Protein AF-A0A7X2LYR8-F1 (afdb_monomer_lite)

Radius of gyration: 16.43 Å; chains: 1; bounding box: 42×39×37 Å

pLDDT: mean 78.74, std 17.42, range [42.06, 98.12]

Secondary structure (DSSP, 8-state):
--HHHHHHHHHHHHHHHHHHHHHH-TTSHHHHHHHHHHHHHHHHHHHHHHHHHT--TT-HHHHHHHHHHHHHHHTTSSS--

Structure (mmCIF, N/CA/C/O backbone):
data_AF-A0A7X2LYR8-F1
#
_entry.id   AF-A0A7X2LYR8-F1
#
loop_
_atom_site.group_PDB
_atom_site.id
_atom_site.type_symbol
_atom_site.label_atom_id
_atom_site.label_alt_id
_atom_site.label_comp_id
_atom_site.label_asym_id
_atom_site.label_entity_id
_atom_site.label_seq_id
_atom_site.pdbx_PDB_ins_code
_atom_site.Cartn_x
_atom_site.Cartn_y
_atom_site.Cartn_z
_atom_site.occupancy
_atom_site.B_iso_or_equiv
_atom_site.auth_seq_id
_atom_site.auth_comp_id
_atom_site.auth_asym_id
_atom_site.auth_atom_id
_atom_site.pdbx_PDB_model_num
ATOM 1 N N . MET A 1 1 ? -7.989 13.051 10.836 1.00 58.50 1 MET A N 1
ATOM 2 C CA . MET A 1 1 ? -8.182 12.545 9.460 1.00 58.50 1 MET A CA 1
ATOM 3 C C . MET A 1 1 ? -9.508 11.807 9.432 1.00 58.50 1 MET A C 1
ATOM 5 O O . MET A 1 1 ? -9.705 10.960 10.294 1.00 58.50 1 MET A O 1
ATOM 9 N N . GLN A 1 2 ? -10.430 12.180 8.543 1.00 79.50 2 GLN A N 1
ATOM 10 C CA . GLN A 1 2 ? -11.714 11.486 8.395 1.00 79.50 2 GLN A CA 1
ATOM 11 C C . GLN A 1 2 ? -11.534 10.215 7.556 1.00 79.50 2 GLN A C 1
ATOM 13 O O . GLN A 1 2 ? -10.644 10.144 6.709 1.00 79.50 2 GLN A O 1
ATOM 18 N N . LYS A 1 3 ? -12.364 9.204 7.817 1.00 78.25 3 LYS A N 1
ATOM 19 C CA . LYS A 1 3 ? -12.319 7.885 7.167 1.00 78.25 3 LYS A CA 1
ATOM 20 C C . LYS A 1 3 ? -12.477 7.965 5.645 1.00 78.25 3 LYS A C 1
ATOM 22 O O . LYS A 1 3 ? -11.808 7.232 4.927 1.00 78.25 3 LYS A O 1
ATOM 27 N N . GLU A 1 4 ? -13.319 8.880 5.175 1.00 83.94 4 GLU A N 1
ATOM 28 C CA . GLU A 1 4 ? -13.565 9.148 3.752 1.00 83.94 4 GLU A CA 1
ATOM 29 C C . GLU A 1 4 ? -12.302 9.664 3.055 1.00 83.94 4 GLU A C 1
ATOM 31 O O . GLU A 1 4 ? -11.873 9.073 2.069 1.00 83.94 4 GLU A O 1
ATOM 36 N N . ASN A 1 5 ? -11.620 10.649 3.648 1.00 90.69 5 ASN A N 1
ATOM 37 C CA . ASN A 1 5 ? -10.343 11.152 3.126 1.00 90.69 5 ASN A CA 1
ATOM 38 C C . ASN A 1 5 ? -9.284 10.043 3.059 1.00 90.69 5 ASN A C 1
ATOM 40 O O . ASN A 1 5 ? -8.461 10.011 2.154 1.00 90.69 5 ASN A O 1
ATOM 44 N N . LEU A 1 6 ? -9.290 9.108 4.014 1.00 90.44 6 LEU A N 1
ATOM 45 C CA . LEU A 1 6 ? -8.341 7.999 3.999 1.00 90.44 6 LEU A CA 1
ATOM 46 C C . LEU A 1 6 ? -8.647 6.980 2.891 1.00 90.44 6 LEU A C 1
ATOM 48 O O . LEU A 1 6 ? -7.719 6.436 2.300 1.00 90.44 6 LEU A O 1
ATOM 52 N N . LEU A 1 7 ? -9.924 6.732 2.587 1.00 92.31 7 LEU A N 1
ATOM 53 C CA . LEU A 1 7 ? -10.324 5.893 1.453 1.00 92.31 7 LEU A CA 1
ATOM 54 C C . LEU A 1 7 ? -9.932 6.519 0.112 1.00 92.31 7 LEU A C 1
ATOM 56 O O . LEU A 1 7 ? -9.465 5.801 -0.771 1.00 92.31 7 LEU A O 1
ATOM 60 N N . GLU A 1 8 ? -10.079 7.836 -0.018 1.00 95.06 8 GLU A N 1
ATOM 61 C CA . GLU A 1 8 ? -9.625 8.585 -1.192 1.00 95.06 8 GLU A CA 1
ATOM 62 C C . GLU A 1 8 ? -8.107 8.452 -1.371 1.00 95.06 8 GLU A C 1
ATOM 64 O O . GLU A 1 8 ? -7.654 8.000 -2.420 1.00 95.06 8 GLU A O 1
ATOM 69 N N . MET A 1 9 ? -7.325 8.674 -0.310 1.00 94.88 9 MET A N 1
ATOM 70 C CA . MET A 1 9 ? -5.868 8.496 -0.349 1.00 94.88 9 MET A CA 1
ATOM 71 C C . MET A 1 9 ? -5.447 7.063 -0.713 1.00 94.88 9 MET A C 1
ATOM 73 O O . MET A 1 9 ? -4.489 6.868 -1.460 1.00 94.88 9 MET A O 1
ATOM 77 N N . ILE A 1 10 ? -6.149 6.042 -0.200 1.00 95.12 10 ILE A N 1
ATOM 78 C CA . ILE A 1 10 ? -5.908 4.633 -0.568 1.00 95.12 10 ILE A CA 1
ATOM 79 C C . ILE A 1 10 ? -6.157 4.427 -2.063 1.00 95.12 10 ILE A C 1
ATOM 81 O O . ILE A 1 10 ? -5.374 3.753 -2.738 1.00 95.12 10 ILE A O 1
ATOM 85 N N . TYR A 1 11 ? -7.251 4.983 -2.583 1.00 96.00 11 TYR A N 1
ATOM 86 C CA . TYR A 1 11 ? -7.593 4.873 -3.993 1.00 96.00 11 TYR A CA 1
ATOM 87 C C . TYR A 1 11 ? -6.541 5.547 -4.876 1.00 96.00 11 TYR A C 1
ATOM 89 O O . TYR A 1 11 ? -6.018 4.901 -5.785 1.00 96.00 11 TYR A O 1
ATOM 97 N N . GLU A 1 12 ? -6.182 6.795 -4.580 1.00 97.38 12 GLU A N 1
ATOM 98 C CA . GLU A 1 12 ? -5.170 7.553 -5.321 1.00 97.38 12 GLU A CA 1
ATOM 99 C C . GLU A 1 12 ? -3.823 6.828 -5.330 1.00 97.38 12 GLU A C 1
ATOM 101 O O . GLU A 1 12 ? -3.272 6.550 -6.398 1.00 97.38 12 GLU A O 1
ATOM 106 N N . LYS A 1 13 ? -3.336 6.410 -4.154 1.00 97.38 13 LYS A N 1
ATOM 107 C CA . LYS A 1 13 ? -2.048 5.717 -4.037 1.00 97.38 13 LYS A CA 1
ATOM 108 C C . LYS A 1 13 ? -2.032 4.391 -4.795 1.00 97.38 13 LYS A C 1
ATOM 110 O O . LYS A 1 13 ? -1.028 4.027 -5.406 1.00 97.38 13 LYS A O 1
ATOM 115 N N . ARG A 1 14 ? -3.159 3.672 -4.815 1.00 97.19 14 ARG A N 1
ATOM 116 C CA . ARG A 1 14 ? -3.303 2.452 -5.617 1.00 97.19 14 ARG A CA 1
ATOM 117 C C . ARG A 1 14 ? -3.197 2.743 -7.114 1.00 97.19 14 ARG A C 1
ATOM 119 O O . ARG A 1 14 ? -2.563 1.960 -7.821 1.00 97.19 14 ARG A O 1
ATOM 126 N N . GLN A 1 15 ? -3.802 3.827 -7.601 1.00 98.12 15 GLN A N 1
ATOM 127 C CA . GLN A 1 15 ? -3.696 4.208 -9.014 1.00 98.12 15 GLN A CA 1
ATOM 128 C C . GLN A 1 15 ? -2.259 4.574 -9.388 1.00 98.12 15 GLN A C 1
ATOM 130 O O . GLN A 1 15 ? -1.773 4.127 -10.426 1.00 98.12 15 GLN A O 1
ATOM 135 N N . GLU A 1 16 ? -1.557 5.313 -8.527 1.00 96.56 16 GLU A N 1
ATOM 136 C CA . GLU A 1 16 ? -0.137 5.625 -8.716 1.00 96.56 16 GLU A CA 1
ATOM 137 C C . GLU A 1 16 ? 0.714 4.354 -8.782 1.00 96.56 16 GLU A C 1
ATOM 139 O O . GLU A 1 16 ? 1.467 4.174 -9.736 1.00 96.56 16 GLU A O 1
ATOM 144 N N . MET A 1 17 ? 0.535 3.424 -7.837 1.00 96.44 17 MET A N 1
ATOM 145 C CA . MET A 1 17 ? 1.249 2.144 -7.828 1.00 96.44 17 MET A CA 1
ATOM 146 C C . MET A 1 17 ? 1.014 1.340 -9.111 1.00 96.44 17 MET A C 1
ATOM 148 O O . MET A 1 17 ? 1.968 0.844 -9.703 1.00 96.44 17 MET A O 1
ATOM 152 N N . ILE A 1 18 ? -0.241 1.210 -9.562 1.00 96.69 18 ILE A N 1
ATOM 153 C CA . ILE A 1 18 ? -0.579 0.469 -10.790 1.00 96.69 18 ILE A CA 1
ATOM 154 C C . ILE A 1 18 ? 0.054 1.138 -12.010 1.00 96.69 18 ILE A C 1
ATOM 156 O O . ILE A 1 18 ? 0.630 0.455 -12.859 1.00 96.69 18 ILE A O 1
ATOM 160 N N . LYS A 1 19 ? -0.033 2.469 -12.093 1.00 97.38 19 LYS A N 1
ATOM 161 C CA . LYS A 1 19 ? 0.553 3.235 -13.190 1.00 97.38 19 LYS A CA 1
ATOM 162 C C . LYS A 1 19 ? 2.067 3.039 -13.237 1.00 97.38 19 LYS A C 1
ATOM 164 O O . LYS A 1 19 ? 2.588 2.687 -14.291 1.00 97.38 19 LYS A O 1
ATOM 169 N N . THR A 1 20 ? 2.763 3.185 -12.115 1.00 96.25 20 THR A N 1
ATOM 170 C CA . THR A 1 20 ? 4.218 2.993 -12.058 1.00 96.25 20 THR A CA 1
ATOM 171 C C . THR A 1 20 ? 4.607 1.552 -12.348 1.00 96.25 20 THR A C 1
ATOM 173 O O . THR A 1 20 ? 5.495 1.330 -13.163 1.00 96.25 20 THR A O 1
ATOM 176 N N . ALA A 1 21 ? 3.880 0.566 -11.820 1.00 95.94 21 ALA A N 1
ATOM 177 C CA . ALA A 1 21 ? 4.121 -0.843 -12.127 1.00 95.94 21 ALA A CA 1
ATOM 178 C C . ALA A 1 21 ? 3.989 -1.148 -13.626 1.00 95.94 21 ALA A C 1
ATOM 180 O O . ALA A 1 21 ? 4.747 -1.952 -14.164 1.00 95.94 21 ALA A O 1
ATOM 181 N N . SER A 1 22 ? 3.035 -0.500 -14.304 1.00 96.00 22 SER A N 1
ATOM 182 C CA . SER A 1 22 ? 2.834 -0.665 -15.747 1.00 96.00 22 SER A CA 1
ATOM 183 C C . SER A 1 22 ? 3.958 -0.055 -16.593 1.00 96.00 22 SER A C 1
ATOM 185 O O . SER A 1 22 ? 4.163 -0.489 -17.723 1.00 96.00 22 SER A O 1
ATOM 187 N N . ILE A 1 23 ? 4.685 0.928 -16.050 1.00 96.31 23 ILE A N 1
ATOM 188 C CA . ILE A 1 23 ? 5.759 1.655 -16.742 1.00 96.31 23 ILE A CA 1
ATOM 189 C C . ILE A 1 23 ? 7.132 1.060 -16.402 1.00 96.31 23 ILE A C 1
ATOM 191 O O . ILE A 1 23 ? 7.945 0.831 -17.291 1.00 96.31 23 ILE A O 1
ATOM 195 N N . GLU A 1 24 ? 7.390 0.806 -15.121 1.00 94.38 24 GLU A N 1
ATOM 196 C CA . GLU A 1 24 ? 8.709 0.456 -14.584 1.00 94.38 24 GLU A CA 1
ATOM 197 C C . GLU A 1 24 ? 8.815 -0.997 -14.099 1.00 94.38 24 GLU A C 1
ATOM 199 O O . GLU A 1 24 ? 9.910 -1.484 -13.815 1.00 94.38 24 GLU A O 1
ATOM 204 N N . GLY A 1 25 ? 7.688 -1.704 -14.006 1.00 93.88 25 GLY A N 1
ATOM 205 C CA . GLY A 1 25 ? 7.606 -3.060 -13.475 1.00 93.88 25 GLY A CA 1
ATOM 206 C C . GLY A 1 25 ? 7.367 -3.119 -11.963 1.00 93.88 25 GLY A C 1
ATOM 207 O O . GLY A 1 25 ? 7.719 -2.223 -11.202 1.00 93.88 25 GLY A O 1
ATOM 208 N N . TYR A 1 26 ? 6.787 -4.233 -11.508 1.00 88.06 26 TYR A N 1
ATOM 209 C CA . TYR A 1 26 ? 6.367 -4.432 -10.111 1.00 88.06 26 TYR A CA 1
ATOM 210 C C . TYR A 1 26 ? 7.503 -4.435 -9.084 1.00 88.06 26 TYR A C 1
ATOM 212 O O . TYR A 1 26 ? 7.268 -4.192 -7.904 1.00 88.06 26 TYR A O 1
ATOM 220 N N . SER A 1 27 ? 8.725 -4.720 -9.525 1.00 91.94 27 SER A N 1
ATOM 221 C CA . SER A 1 27 ? 9.923 -4.725 -8.687 1.00 91.94 27 SER A CA 1
ATOM 222 C C . SER A 1 27 ? 10.734 -3.434 -8.795 1.00 91.94 27 SER A C 1
ATOM 224 O O . SER A 1 27 ? 11.847 -3.389 -8.272 1.00 91.94 27 SER A O 1
ATOM 226 N N . SER A 1 28 ? 10.234 -2.403 -9.494 1.00 94.75 28 SER A N 1
ATOM 227 C CA . SER A 1 28 ? 10.908 -1.104 -9.518 1.00 94.75 28 SER A CA 1
ATOM 228 C C . SER A 1 28 ? 10.900 -0.484 -8.123 1.00 94.75 28 SER A C 1
ATOM 230 O O . SER A 1 28 ? 9.978 -0.703 -7.335 1.00 94.75 28 SER A O 1
ATOM 232 N N . ILE A 1 29 ? 11.935 0.295 -7.810 1.00 94.81 29 ILE A N 1
ATOM 233 C CA . ILE A 1 29 ? 12.066 0.947 -6.501 1.00 94.81 29 ILE A CA 1
ATOM 234 C C . ILE A 1 29 ? 10.853 1.846 -6.228 1.00 94.81 29 ILE A C 1
ATOM 236 O O . ILE A 1 29 ? 10.305 1.804 -5.128 1.00 94.81 29 ILE A O 1
ATOM 240 N N . GLU A 1 30 ? 10.391 2.599 -7.230 1.00 92.69 30 GLU A N 1
ATOM 241 C CA . GLU A 1 30 ? 9.216 3.465 -7.096 1.00 92.69 30 GLU A CA 1
ATOM 242 C C . GLU A 1 30 ? 7.923 2.659 -6.920 1.00 92.69 30 GLU A C 1
ATOM 244 O O . GLU A 1 30 ? 7.107 2.992 -6.062 1.00 92.69 30 GLU A O 1
ATOM 249 N N . THR A 1 31 ? 7.748 1.547 -7.642 1.00 93.00 31 THR A N 1
ATOM 250 C CA . THR A 1 31 ? 6.570 0.685 -7.457 1.00 93.00 31 THR A CA 1
ATOM 251 C C . THR A 1 31 ? 6.552 0.047 -6.069 1.00 93.00 31 THR A C 1
ATOM 253 O O . THR A 1 31 ? 5.510 0.010 -5.411 1.00 93.00 31 THR A O 1
ATOM 256 N N . VAL A 1 32 ? 7.711 -0.409 -5.585 1.00 92.81 32 VAL A N 1
ATOM 257 C CA . VAL A 1 32 ? 7.858 -0.950 -4.229 1.00 92.81 32 VAL A CA 1
ATOM 258 C C . VAL A 1 32 ? 7.562 0.131 -3.190 1.00 92.81 32 VAL A C 1
ATOM 260 O O . VAL A 1 32 ? 6.806 -0.121 -2.253 1.00 92.81 32 VAL A O 1
ATOM 263 N N . LYS A 1 33 ? 8.071 1.350 -3.370 1.00 92.88 33 LYS A N 1
ATOM 264 C CA . LYS A 1 33 ? 7.763 2.484 -2.493 1.00 92.88 33 LYS A CA 1
ATOM 265 C C . LYS A 1 33 ? 6.261 2.776 -2.442 1.00 92.88 33 LYS A C 1
ATOM 267 O O . LYS A 1 33 ? 5.702 2.888 -1.354 1.00 92.88 33 LYS A O 1
ATOM 272 N N . TYR A 1 34 ? 5.579 2.822 -3.586 1.00 95.31 34 TYR A N 1
ATOM 273 C CA . TYR A 1 34 ? 4.132 3.061 -3.613 1.00 95.31 34 TYR A CA 1
ATOM 274 C C . TYR A 1 34 ? 3.339 1.914 -2.981 1.00 95.31 34 TYR A C 1
ATOM 276 O O . TYR A 1 34 ? 2.318 2.170 -2.346 1.00 95.31 34 TYR A O 1
ATOM 284 N N . SER A 1 35 ? 3.825 0.670 -3.070 1.00 93.19 35 SER A N 1
ATOM 285 C CA . SER A 1 35 ? 3.223 -0.459 -2.347 1.00 93.19 35 SER A CA 1
ATOM 286 C C . SER A 1 35 ? 3.328 -0.304 -0.825 1.00 93.19 35 SER A C 1
ATOM 288 O O . SER A 1 35 ? 2.343 -0.518 -0.125 1.00 93.19 35 SER A O 1
ATOM 290 N N . GLN A 1 36 ? 4.469 0.173 -0.316 1.00 92.06 36 GLN A N 1
ATOM 291 C CA . GLN A 1 36 ? 4.671 0.439 1.113 1.00 92.06 36 GLN A CA 1
ATOM 292 C C . GLN A 1 36 ? 3.784 1.585 1.613 1.00 92.06 36 GLN A C 1
ATOM 294 O O . GLN A 1 36 ? 3.150 1.471 2.662 1.00 92.06 36 GLN A O 1
ATOM 299 N N . GLU A 1 37 ? 3.694 2.675 0.850 1.00 93.31 37 GLU A N 1
ATOM 300 C CA . GLU A 1 37 ? 2.810 3.801 1.167 1.00 93.31 37 GLU A CA 1
ATOM 301 C C . GLU A 1 37 ? 1.332 3.375 1.161 1.00 93.31 37 GLU A C 1
ATOM 303 O O . GLU A 1 37 ? 0.572 3.747 2.057 1.00 93.31 37 GLU A O 1
ATOM 308 N N . LEU A 1 38 ? 0.921 2.554 0.188 1.00 94.69 38 LEU A N 1
ATOM 309 C CA . LEU A 1 38 ? -0.429 1.993 0.126 1.00 94.69 38 LEU A CA 1
ATOM 310 C C . LEU A 1 38 ? -0.725 1.105 1.340 1.00 94.69 38 LEU A C 1
ATOM 312 O O . LEU A 1 38 ? -1.789 1.229 1.952 1.00 94.69 38 LEU A O 1
ATOM 316 N N . ASP A 1 39 ? 0.225 0.250 1.715 1.00 90.44 39 ASP A N 1
ATOM 317 C CA . ASP A 1 39 ? 0.122 -0.603 2.893 1.00 90.44 39 ASP A CA 1
ATOM 318 C C . ASP A 1 39 ? -0.061 0.233 4.167 1.00 90.44 39 ASP A C 1
ATOM 320 O O . ASP A 1 39 ? -0.952 -0.047 4.968 1.00 90.44 39 ASP A O 1
ATOM 324 N N . GLU A 1 40 ? 0.704 1.312 4.356 1.00 90.38 40 GLU A N 1
ATOM 325 C CA . GLU A 1 40 ? 0.522 2.214 5.500 1.00 90.38 40 GLU A CA 1
ATOM 326 C C . GLU A 1 40 ? -0.884 2.817 5.581 1.00 90.38 40 GLU A C 1
ATOM 328 O O . GLU A 1 40 ? -1.459 2.914 6.673 1.00 90.38 40 GLU A O 1
ATOM 333 N N . LEU A 1 41 ? -1.451 3.221 4.445 1.00 91.81 41 LEU A N 1
ATOM 334 C CA . LEU A 1 41 ? -2.793 3.797 4.396 1.00 91.81 41 LEU A CA 1
ATOM 335 C C . LEU A 1 41 ? -3.860 2.758 4.759 1.00 91.81 41 LEU A C 1
ATOM 337 O O . LEU A 1 41 ? -4.748 3.042 5.569 1.00 91.81 41 LEU A O 1
ATOM 341 N N . LEU A 1 42 ? -3.727 1.530 4.249 1.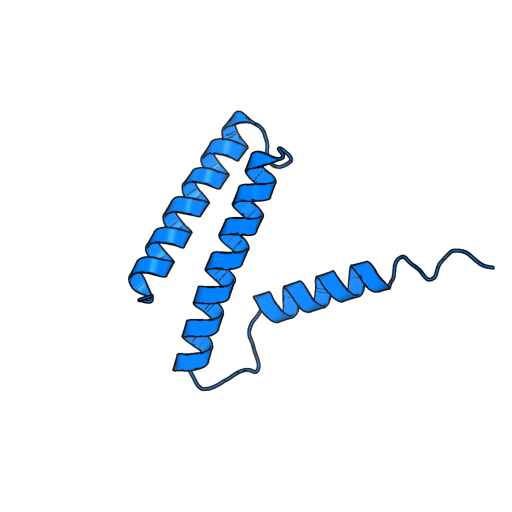00 88.75 42 LEU A N 1
ATOM 342 C CA . LEU A 1 42 ? -4.591 0.405 4.615 1.00 88.75 42 LEU A CA 1
ATOM 343 C C . LEU A 1 42 ? -4.536 0.115 6.122 1.00 88.75 42 LEU A C 1
ATOM 345 O O . LEU A 1 42 ? -5.564 -0.182 6.738 1.00 88.75 42 LEU A O 1
ATOM 349 N N . ASN A 1 43 ? -3.369 0.282 6.743 1.00 86.88 43 ASN A N 1
ATOM 350 C CA . ASN A 1 43 ? -3.183 0.043 8.179 1.00 86.88 43 ASN A CA 1
ATOM 351 C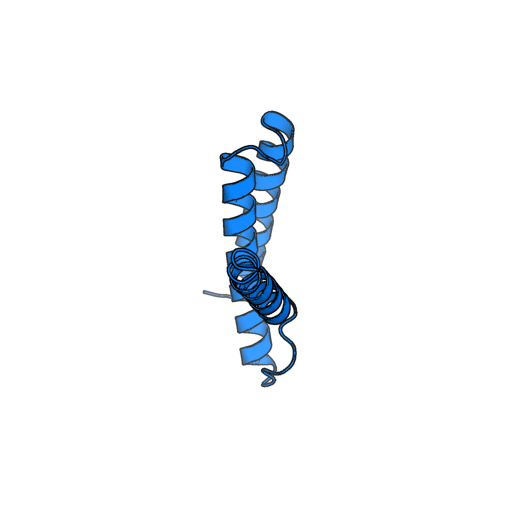 C .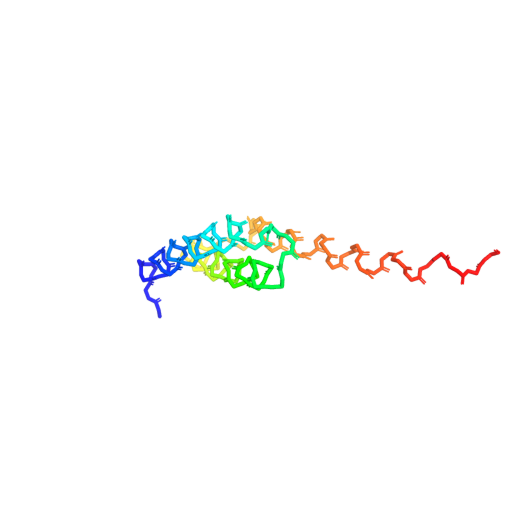 ASN A 1 43 ? -3.901 1.056 9.024 1.00 86.88 43 ASN A C 1
ATOM 353 O O . ASN A 1 43 ? -4.581 0.688 9.981 1.00 86.88 43 ASN A O 1
ATOM 357 N N . ARG A 1 44 ? -3.753 2.329 8.664 1.00 87.56 44 ARG A N 1
ATOM 358 C CA . ARG A 1 44 ? -4.442 3.424 9.339 1.00 87.56 44 ARG A CA 1
ATOM 359 C C . ARG A 1 44 ? -5.951 3.240 9.206 1.00 87.56 44 ARG A C 1
ATOM 361 O O . ARG A 1 44 ? -6.671 3.391 10.187 1.00 87.56 44 ARG A O 1
ATOM 368 N N . TYR A 1 45 ? -6.426 2.812 8.036 1.00 88.19 45 TYR A N 1
ATOM 369 C CA . TYR A 1 45 ? -7.851 2.586 7.800 1.00 88.19 45 TYR A CA 1
ATOM 370 C C . TYR A 1 45 ? -8.387 1.433 8.640 1.00 88.19 45 TYR A C 1
ATOM 372 O O . TYR A 1 45 ? -9.432 1.540 9.281 1.00 88.19 45 TYR A O 1
ATOM 380 N N . GLN A 1 46 ? -7.629 0.345 8.703 1.00 84.19 46 GLN A N 1
ATOM 381 C CA . GLN A 1 46 ? -7.931 -0.778 9.570 1.00 84.19 46 GLN A CA 1
ATOM 382 C C . GLN A 1 46 ? -7.929 -0.384 11.054 1.00 84.19 46 GLN A C 1
ATOM 384 O O . GLN A 1 46 ? -8.833 -0.782 11.781 1.00 84.19 46 GLN A O 1
ATOM 389 N N . GLN A 1 47 ? -6.956 0.403 11.513 1.00 84.00 47 GLN A N 1
ATOM 390 C CA . GLN A 1 47 ? -6.902 0.878 12.897 1.00 84.00 47 GLN A CA 1
ATOM 391 C C . GLN A 1 47 ? -8.112 1.743 13.253 1.00 84.00 47 GLN A C 1
ATOM 393 O O . GLN A 1 47 ? -8.701 1.539 14.312 1.00 84.00 47 GLN A O 1
ATOM 398 N N . LEU A 1 48 ? -8.521 2.650 12.359 1.00 84.62 48 LEU A N 1
ATOM 399 C CA . LEU A 1 48 ? -9.724 3.463 12.550 1.00 84.62 48 LEU A CA 1
ATOM 400 C C . LEU A 1 48 ? -10.980 2.592 12.656 1.00 84.62 48 LEU A C 1
ATOM 402 O O . LEU A 1 48 ? -11.767 2.772 13.579 1.00 84.62 48 LEU A O 1
ATOM 406 N N . GLN A 1 49 ? -11.131 1.588 11.787 1.00 81.31 49 GLN A N 1
ATOM 407 C CA . GLN A 1 49 ? -12.262 0.659 11.871 1.00 81.31 49 GLN A CA 1
ATOM 408 C C . GLN A 1 49 ? -12.292 -0.140 13.180 1.00 81.31 49 GLN A C 1
ATOM 410 O O . GLN A 1 49 ? -13.362 -0.370 13.737 1.00 81.31 49 GLN A O 1
ATOM 415 N N . LEU A 1 50 ? -11.136 -0.572 13.687 1.00 79.69 50 LEU A N 1
ATOM 416 C CA . LEU A 1 50 ? -11.064 -1.326 14.944 1.00 79.69 50 LEU A CA 1
ATOM 417 C C . LEU A 1 50 ? -11.330 -0.437 16.164 1.00 79.69 50 LEU A C 1
ATOM 419 O O . LEU A 1 50 ? -11.949 -0.900 17.121 1.00 79.69 50 LEU A O 1
ATOM 423 N N . ALA A 1 51 ? -10.898 0.827 16.119 1.00 78.81 51 ALA A N 1
ATOM 424 C CA . ALA A 1 51 ? -11.214 1.821 17.141 1.00 78.81 51 ALA A CA 1
ATOM 425 C C . ALA A 1 51 ? -12.724 2.109 17.200 1.00 78.81 51 ALA A C 1
ATOM 427 O O . ALA A 1 51 ? -13.274 2.233 18.290 1.00 78.81 51 ALA A O 1
ATOM 428 N N . GLU A 1 52 ? -13.400 2.141 16.047 1.00 75.00 52 GLU A N 1
ATOM 429 C CA . GLU A 1 52 ? -14.863 2.259 15.953 1.00 75.00 52 GLU A CA 1
ATOM 430 C C . GLU A 1 52 ? -15.587 0.987 16.442 1.00 75.00 52 GLU A C 1
ATOM 432 O O . GLU A 1 52 ? -16.635 1.076 17.075 1.00 75.00 52 GLU A O 1
ATOM 437 N N . ALA A 1 53 ? -15.031 -0.201 16.178 1.00 71.31 53 ALA A N 1
ATOM 438 C CA . ALA A 1 53 ? -15.667 -1.489 16.475 1.00 71.31 53 ALA A CA 1
ATOM 439 C C . ALA A 1 53 ? -15.393 -2.046 17.889 1.00 71.31 53 ALA A C 1
ATOM 441 O O . ALA A 1 53 ? -15.914 -3.106 18.236 1.00 71.31 53 ALA A O 1
ATOM 442 N N . GLY A 1 54 ? -14.551 -1.393 18.699 1.00 63.94 54 GLY A N 1
ATOM 443 C CA . GLY A 1 54 ? -14.234 -1.822 20.070 1.00 63.94 54 GLY A CA 1
ATOM 444 C C . GLY A 1 54 ? -13.518 -3.180 20.190 1.00 63.94 54 GLY A C 1
ATOM 445 O O . GLY A 1 54 ? -13.469 -3.750 21.278 1.00 63.94 54 GLY A O 1
ATOM 446 N N . SER A 1 55 ? -12.960 -3.721 19.099 1.00 57.09 55 SER A N 1
ATOM 447 C CA . SER A 1 55 ? -12.348 -5.058 19.058 1.00 57.09 55 SER A CA 1
ATOM 448 C C . SER A 1 55 ? -10.956 -5.016 18.427 1.00 57.09 55 SER A C 1
ATOM 450 O O . SER A 1 55 ? -10.804 -4.714 17.250 1.00 57.09 55 SER A O 1
ATOM 452 N N . ILE A 1 56 ? -9.921 -5.350 19.207 1.00 54.22 56 ILE A N 1
ATOM 453 C CA . ILE A 1 56 ? -8.499 -5.343 18.797 1.00 54.22 56 ILE A CA 1
ATOM 454 C C . ILE A 1 56 ? -8.067 -6.711 18.208 1.00 54.22 56 ILE A C 1
ATOM 456 O O . ILE A 1 56 ? -6.989 -6.856 17.634 1.00 54.22 56 ILE A O 1
ATOM 460 N N . ALA A 1 57 ? -8.910 -7.746 18.294 1.00 51.81 57 ALA A N 1
ATOM 461 C CA . ALA A 1 57 ? -8.485 -9.144 18.136 1.00 51.81 57 ALA A CA 1
ATOM 462 C C . ALA A 1 57 ? -8.195 -9.618 16.689 1.00 51.81 57 ALA A C 1
ATOM 464 O O . ALA A 1 57 ? -7.714 -10.743 16.487 1.00 51.81 57 ALA A O 1
ATOM 465 N N . ALA A 1 58 ? -8.472 -8.817 15.654 1.00 55.06 58 ALA A N 1
ATOM 466 C CA . ALA A 1 58 ? -8.513 -9.349 14.289 1.00 55.06 58 ALA A CA 1
ATOM 467 C C . ALA A 1 58 ? -8.039 -8.417 13.165 1.00 55.06 58 ALA A C 1
ATOM 469 O O . ALA A 1 58 ? -8.530 -8.564 12.056 1.00 55.06 58 ALA A O 1
ATOM 470 N N . ALA A 1 59 ? -7.066 -7.525 13.379 1.00 62.06 59 ALA A N 1
ATOM 471 C CA . ALA A 1 59 ? -6.468 -6.784 12.259 1.00 62.06 59 ALA A CA 1
ATOM 472 C C . ALA A 1 59 ? -5.626 -7.738 11.372 1.00 62.06 59 ALA A C 1
ATOM 474 O O . ALA A 1 59 ? -4.533 -8.139 11.795 1.00 62.06 59 ALA A O 1
ATOM 475 N N . PRO A 1 60 ? -6.078 -8.153 10.169 1.00 65.62 60 PRO A N 1
ATOM 476 C CA . PRO A 1 60 ? -5.359 -9.109 9.336 1.00 65.62 60 PRO A CA 1
ATOM 477 C C . PRO A 1 60 ? -4.038 -8.532 8.832 1.00 65.62 60 PRO A C 1
ATOM 479 O O . PRO A 1 60 ? -3.084 -9.289 8.674 1.00 65.62 60 PRO A O 1
ATOM 482 N N . PHE A 1 61 ? -3.933 -7.206 8.682 1.00 64.88 61 PHE A N 1
ATOM 483 C CA . PHE A 1 61 ? -2.664 -6.589 8.325 1.00 64.88 61 PHE A CA 1
ATOM 484 C C . PHE A 1 61 ? -1.662 -6.604 9.484 1.00 64.88 61 PHE A C 1
ATOM 486 O O . PHE A 1 61 ? -0.501 -6.946 9.290 1.00 64.88 61 PHE A O 1
ATOM 493 N N . GLN A 1 62 ? -2.083 -6.312 10.720 1.00 61.81 62 GLN A N 1
ATOM 494 C CA . GLN A 1 62 ? -1.166 -6.424 11.867 1.00 61.81 62 GLN A CA 1
ATOM 495 C C . GLN A 1 62 ? -0.691 -7.872 12.039 1.00 61.81 62 GLN A C 1
ATOM 497 O O . GLN A 1 62 ? 0.493 -8.116 12.260 1.00 61.81 62 GLN A O 1
ATOM 502 N N . LYS A 1 63 ? -1.587 -8.852 11.847 1.00 66.50 63 LYS A N 1
ATOM 503 C CA . LYS A 1 63 ? -1.214 -10.276 11.802 1.00 66.50 63 LYS A CA 1
ATOM 504 C C . LYS A 1 63 ? -0.218 -10.570 10.672 1.00 66.50 63 LYS A C 1
ATOM 506 O O . LYS A 1 63 ? 0.718 -11.339 10.882 1.00 66.50 63 LYS A O 1
ATOM 511 N N . PHE A 1 64 ? -0.380 -9.943 9.508 1.00 68.75 64 PHE A N 1
ATOM 512 C CA . PHE A 1 64 ? 0.545 -10.053 8.381 1.00 68.75 64 PHE A CA 1
ATOM 513 C C . PHE A 1 64 ? 1.933 -9.467 8.693 1.00 68.75 64 PHE A C 1
ATOM 515 O O . PHE A 1 64 ? 2.932 -10.162 8.513 1.00 68.75 64 PHE A O 1
ATOM 522 N N . VAL A 1 65 ? 2.020 -8.252 9.243 1.00 63.62 65 VAL A N 1
ATOM 523 C CA . VAL A 1 65 ? 3.303 -7.641 9.643 1.00 63.62 65 VAL A CA 1
ATOM 524 C C . VAL A 1 65 ? 3.992 -8.444 10.734 1.00 63.62 65 VAL A C 1
ATOM 526 O O . VAL A 1 65 ? 5.196 -8.673 10.660 1.00 63.62 65 VAL A O 1
ATOM 529 N N . LEU A 1 66 ? 3.246 -8.920 11.734 1.00 65.31 66 LEU A N 1
ATOM 530 C CA . LEU A 1 66 ? 3.795 -9.800 12.765 1.00 65.31 66 LEU A CA 1
ATOM 531 C C . LEU A 1 66 ? 4.352 -11.095 12.160 1.00 65.31 66 LEU A C 1
ATOM 533 O O . LEU A 1 66 ? 5.407 -11.563 12.585 1.00 65.31 66 LEU A O 1
ATOM 537 N N . ARG A 1 67 ? 3.684 -11.657 11.146 1.00 66.38 67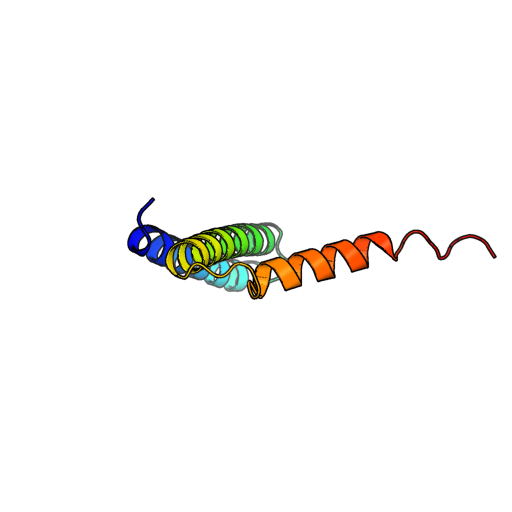 ARG A N 1
ATOM 538 C CA . ARG A 1 67 ? 4.184 -12.820 10.401 1.00 66.38 67 ARG A CA 1
ATOM 539 C C . ARG A 1 67 ? 5.478 -12.500 9.648 1.00 66.38 67 ARG A C 1
ATOM 541 O O . ARG A 1 67 ? 6.404 -13.300 9.714 1.00 66.38 67 ARG A O 1
ATOM 548 N N . MET A 1 68 ? 5.572 -11.338 9.003 1.00 62.69 68 MET A N 1
ATOM 549 C CA . MET A 1 68 ? 6.797 -10.905 8.316 1.00 62.69 68 MET A CA 1
ATOM 550 C C . MET A 1 68 ? 7.959 -10.661 9.287 1.00 62.69 68 MET A C 1
ATOM 552 O O . MET A 1 68 ? 9.063 -11.140 9.050 1.00 62.69 68 MET A O 1
ATOM 556 N N . LYS A 1 69 ? 7.714 -10.011 10.432 1.00 62.31 69 LYS A N 1
ATOM 557 C CA . LYS A 1 69 ? 8.730 -9.850 11.488 1.00 62.31 69 LYS A CA 1
ATOM 558 C C . LYS A 1 69 ? 9.233 -11.193 12.021 1.00 62.31 69 LYS A C 1
ATOM 560 O O . LYS A 1 69 ? 10.401 -11.313 12.361 1.00 62.31 69 LYS A O 1
AT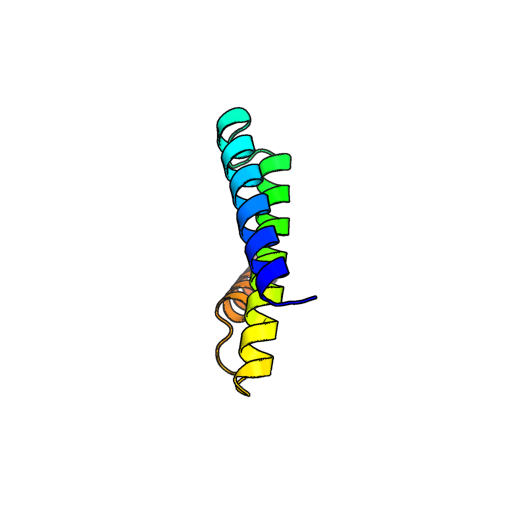OM 565 N N . LYS A 1 70 ? 8.383 -12.224 12.088 1.00 61.75 70 LYS A N 1
ATOM 566 C CA . LYS A 1 70 ? 8.830 -13.575 12.466 1.00 61.75 70 LYS A CA 1
ATOM 567 C C . LYS A 1 70 ? 9.766 -14.194 11.428 1.00 61.75 70 LYS A C 1
ATOM 569 O O . LYS A 1 70 ? 10.721 -14.848 11.827 1.00 61.75 70 LYS A O 1
ATOM 574 N N . TRP A 1 71 ? 9.520 -13.965 10.137 1.00 51.28 71 TRP A N 1
ATOM 575 C CA . TRP A 1 71 ? 10.401 -14.439 9.064 1.00 51.28 71 TRP A CA 1
ATOM 576 C C . TRP A 1 71 ? 11.784 -13.779 9.124 1.00 51.28 71 TRP A C 1
ATOM 578 O O . TRP A 1 71 ? 12.785 -14.474 8.986 1.00 51.28 71 TRP A O 1
ATOM 588 N N . SER A 1 72 ? 11.860 -12.480 9.438 1.00 54.09 72 SER A N 1
ATOM 589 C CA . SER A 1 72 ? 13.154 -11.792 9.577 1.00 54.09 72 SER A CA 1
ATOM 590 C C . SER A 1 72 ? 13.963 -12.234 10.805 1.00 54.09 72 SER A C 1
ATOM 592 O O . SER A 1 72 ? 15.173 -12.049 10.835 1.00 54.09 72 SER A O 1
ATOM 594 N N . TYR A 1 73 ? 13.319 -12.800 11.834 1.00 51.84 73 TYR A N 1
ATOM 595 C CA . TYR A 1 73 ? 14.003 -13.341 13.019 1.00 51.84 73 TYR A CA 1
ATOM 596 C C . TYR A 1 73 ? 14.502 -14.782 12.828 1.00 51.84 73 TYR A C 1
ATOM 598 O O . TYR A 1 73 ? 15.411 -15.196 13.541 1.00 51.84 73 TYR A O 1
ATOM 606 N N . SER A 1 74 ? 13.933 -15.555 11.897 1.00 53.25 74 SER A N 1
ATOM 607 C CA . SER A 1 74 ? 14.329 -16.955 11.676 1.00 53.25 74 SER A CA 1
ATOM 608 C C . SER A 1 74 ? 15.548 -17.140 10.763 1.00 53.25 74 SER A C 1
ATOM 610 O O . SER A 1 74 ? 16.098 -18.236 10.726 1.00 53.25 74 SER A O 1
ATOM 612 N N . GLU A 1 75 ? 16.007 -16.101 10.056 1.00 45.50 75 GLU A N 1
ATOM 613 C CA . GLU A 1 75 ? 17.179 -16.189 9.162 1.00 45.50 75 GLU A CA 1
ATOM 614 C C . GLU A 1 75 ? 18.540 -16.114 9.881 1.00 45.50 75 GLU A C 1
ATOM 616 O O . GLU A 1 75 ? 19.567 -16.400 9.273 1.00 45.50 75 GLU A O 1
ATOM 621 N N . THR A 1 76 ? 18.587 -15.801 11.181 1.00 53.53 76 THR A N 1
ATOM 622 C CA . THR A 1 76 ? 19.854 -15.666 11.931 1.00 53.53 76 THR A CA 1
ATOM 623 C C . THR A 1 76 ? 20.281 -16.917 12.713 1.00 53.53 76 THR A C 1
ATOM 625 O O . THR A 1 76 ? 21.295 -16.872 13.404 1.00 53.53 76 THR A O 1
ATOM 628 N N . LEU A 1 77 ? 19.567 -18.048 12.601 1.00 52.75 77 LEU A N 1
ATOM 629 C CA . LEU A 1 77 ? 19.858 -19.283 13.360 1.00 52.75 77 LEU A CA 1
ATOM 630 C C . LEU A 1 77 ? 20.257 -20.504 12.507 1.00 52.75 77 LEU A C 1
ATOM 632 O O . LEU A 1 77 ? 20.176 -21.632 12.982 1.00 52.75 77 LEU A O 1
ATOM 636 N N . HIS A 1 78 ? 20.746 -20.307 11.278 1.00 50.38 78 HIS A N 1
ATOM 637 C CA . HIS A 1 78 ? 21.349 -21.387 10.476 1.00 50.38 78 HIS A CA 1
ATOM 638 C C . HIS A 1 78 ? 22.751 -21.035 9.949 1.00 50.38 78 HIS A C 1
ATOM 640 O O . HIS A 1 78 ? 23.068 -21.210 8.773 1.00 50.38 78 HIS A O 1
ATOM 646 N N . HIS A 1 79 ? 23.627 -20.571 10.842 1.00 47.34 79 HIS A N 1
ATOM 647 C CA . HIS A 1 79 ? 25.074 -20.635 10.617 1.00 47.34 79 HIS A CA 1
ATOM 648 C C . HIS A 1 79 ? 25.811 -20.870 11.939 1.00 47.34 79 HIS A C 1
ATOM 650 O O . HIS A 1 79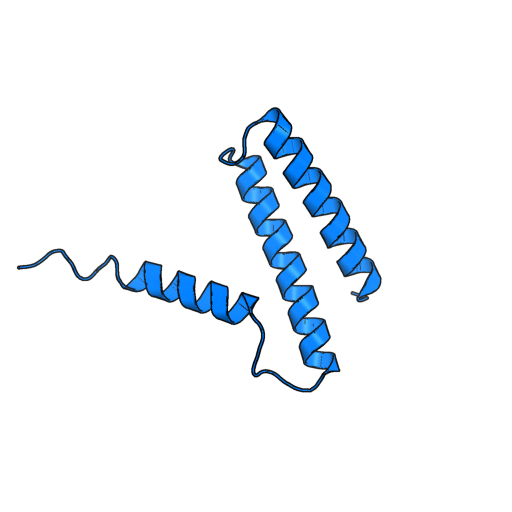 ? 26.327 -19.941 12.548 1.00 47.34 79 HIS A O 1
ATOM 656 N N . ASN A 1 80 ? 25.744 -22.112 12.427 1.00 44.94 80 ASN A N 1
ATOM 657 C CA . ASN A 1 80 ? 26.773 -22.787 13.228 1.00 44.94 80 ASN A CA 1
ATOM 658 C C . ASN A 1 80 ? 26.261 -24.183 13.608 1.00 44.94 80 ASN A C 1
ATOM 660 O O . ASN A 1 80 ? 25.617 -24.364 14.641 1.00 44.94 80 ASN A O 1
ATOM 664 N N . ALA A 1 81 ? 26.540 -25.150 12.739 1.00 42.06 81 ALA A N 1
ATOM 665 C CA . ALA A 1 81 ? 26.695 -26.562 13.066 1.00 42.06 81 ALA A CA 1
ATOM 666 C C . ALA A 1 81 ? 27.689 -27.157 12.066 1.00 42.06 81 ALA A C 1
ATOM 668 O O . ALA A 1 81 ? 27.528 -26.855 10.861 1.00 42.06 81 ALA A O 1
#

Organism: NCBI:txid1983721

InterPro domains:
  IPR018540 Aspartyl-phosphate phosphatase Spo0E-like [PF09388] (6-47)
  IPR036638 Helix-loop-helix DNA-binding domain superfamily [G3DSA:4.10.280.10] (1-54)
  IPR037208 Aspartyl-phosphate phosphatase Spo0E-like superfamily [SSF140500] (1-50)

Foldseek 3Di:
DDLVVLVVVLVVLVVVLVVCCVVPNCPDPSNVVSVVVSLVSVVVNLVVVCVVVVHPDDDVSVVVVVVVVVVVVVVPPPPDD

Sequence (81 aa):
MQKENLLEMIYEKRQEMIKTASIEGYSSIETVKYSQELDELLNRYQQLQLAEAGSIAAAPFQKFVLRMKKWSYSETLHHNA